Protein AF-A0AAJ1R7P8-F1 (afdb_monomer)

Solvent-accessible surface area (backbone atoms only — not comparable to full-atom values): 7529 Å² total; per-residue (Å²): 109,75,65,56,53,49,49,56,55,49,55,50,55,53,32,31,28,52,38,50,55,49,47,41,60,76,61,74,52,51,69,62,57,51,17,56,75,71,74,50,54,52,64,53,57,51,25,38,63,68,65,77,42,88,81,52,74,69,55,45,54,52,48,17,64,77,60,74,46,61,62,65,57,36,65,56,66,81,46,78,64,59,56,49,60,74,68,48,52,75,68,57,47,49,57,66,67,67,57,60,94,81,66,44,73,68,58,51,49,50,52,54,51,50,57,50,51,55,52,50,60,54,56,60,62,68,78,73,119

Radius of gyration: 21.35 Å; Cα contacts (8 Å, |Δi|>4): 63; chains: 1; bounding box: 52×37×53 Å

Nearest PDB structures (foldseek):
  2kpj-assembly1_A  TM=9.115E-01  e=6.649E-04  Agathobacter rectalis ATCC 33656
  6b9s-assembly3_F  TM=9.185E-01  e=3.109E-03  Nitrosopumilus maritimus SCM1
  3vk0-assembly2_B  TM=9.002E-01  e=2.620E-03  Neisseria meningitidis MC58
  3vk0-assembly1_A  TM=8.665E-01  e=3.907E-03  Neisseria meningitidis MC58
  6b9t-assembly1_B  TM=9.038E-01  e=9.747E-03  Nitrosopumilus maritimus SCM1

Foldseek 3Di:
DVVVVVVVVVLQLVLLLVLLVVLCVVQVDDLVVLCVQLVHDSVVSVCSNVVVDDDDPVNLVSSCVVSVHDSCSSRDPPPVVVVVQVPDDPVRVVVVVPDDPPQDPVNVVVVVVVVVVVVVVVVVVVVPD

Structure (mmCIF, N/CA/C/O backbone):
data_AF-A0AAJ1R7P8-F1
#
_entry.id   AF-A0AAJ1R7P8-F1
#
loop_
_atom_site.group_PDB
_atom_site.id
_atom_site.type_symbol
_atom_site.label_atom_id
_atom_site.label_alt_id
_atom_site.label_comp_id
_atom_site.label_asym_id
_atom_site.label_entity_id
_atom_site.label_seq_id
_atom_site.pdbx_PDB_ins_code
_atom_site.Cartn_x
_atom_site.Cartn_y
_atom_site.Cartn_z
_atom_site.occupancy
_atom_site.B_iso_or_equiv
_atom_site.auth_seq_id
_atom_site.auth_comp_id
_atom_site.auth_asym_id
_atom_site.auth_atom_id
_atom_site.pdbx_PDB_model_num
ATOM 1 N N . MET A 1 1 ? 16.004 -6.711 19.640 1.00 50.94 1 MET A N 1
ATOM 2 C CA . MET A 1 1 ? 16.822 -5.990 18.637 1.00 50.94 1 MET A CA 1
ATOM 3 C C . MET A 1 1 ? 16.906 -6.680 17.274 1.00 50.94 1 MET A C 1
ATOM 5 O O . MET A 1 1 ? 16.331 -6.143 16.343 1.00 50.94 1 MET A O 1
ATOM 9 N N . LYS A 1 2 ? 17.563 -7.845 17.090 1.00 43.19 2 LYS A N 1
ATOM 10 C CA . LYS A 1 2 ? 17.628 -8.486 15.747 1.00 43.19 2 LYS A CA 1
ATOM 11 C C . LYS A 1 2 ? 1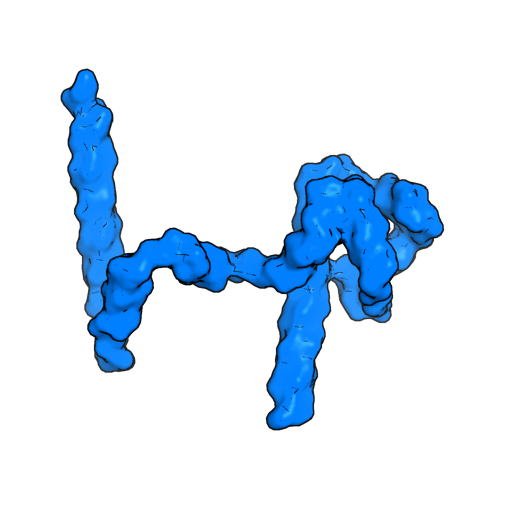6.262 -8.953 15.209 1.00 43.19 2 LYS A C 1
ATOM 13 O O . LYS A 1 2 ? 16.034 -8.880 14.009 1.00 43.19 2 LYS A O 1
ATOM 18 N N . LYS A 1 3 ? 15.363 -9.399 16.094 1.00 44.34 3 LYS A N 1
ATOM 19 C CA . LYS A 1 3 ? 14.011 -9.870 15.744 1.00 44.34 3 LYS A CA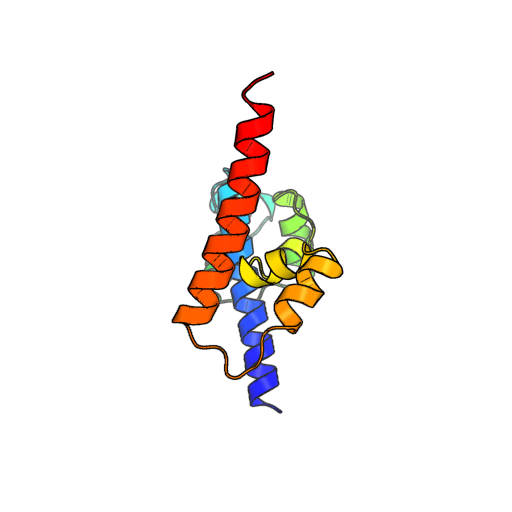 1
ATOM 20 C C . LYS A 1 3 ? 13.076 -8.722 15.343 1.00 44.34 3 LYS A C 1
ATOM 22 O O . LYS A 1 3 ? 12.324 -8.869 14.393 1.00 44.34 3 LYS A O 1
ATOM 27 N N . ASP A 1 4 ? 13.201 -7.571 16.003 1.00 42.72 4 ASP A N 1
ATOM 28 C CA . ASP A 1 4 ? 12.420 -6.357 15.710 1.00 42.72 4 ASP A CA 1
ATOM 29 C C . ASP A 1 4 ? 12.856 -5.720 14.385 1.00 42.72 4 ASP A C 1
ATOM 31 O O . ASP A 1 4 ? 12.020 -5.298 13.597 1.00 42.72 4 ASP A O 1
ATOM 35 N N . LEU A 1 5 ? 14.161 -5.749 14.084 1.00 45.62 5 LEU A N 1
ATOM 36 C CA . LEU A 1 5 ? 14.696 -5.317 12.790 1.00 45.62 5 LEU A CA 1
ATOM 37 C C . LEU A 1 5 ? 14.292 -6.272 11.652 1.00 45.62 5 LEU A C 1
ATOM 39 O O . LEU A 1 5 ? 14.009 -5.828 10.544 1.00 45.62 5 LEU A O 1
ATOM 43 N N . GLN A 1 6 ? 14.221 -7.581 11.924 1.00 45.38 6 GLN A N 1
ATOM 44 C CA . GLN A 1 6 ? 13.659 -8.555 10.983 1.00 45.38 6 GLN A CA 1
ATOM 45 C C . GLN A 1 6 ? 12.155 -8.359 10.770 1.00 45.38 6 GLN A C 1
ATOM 47 O O . GLN A 1 6 ? 11.709 -8.470 9.634 1.00 45.38 6 GLN A O 1
ATOM 52 N N . LEU A 1 7 ? 11.390 -8.040 11.821 1.00 41.28 7 LEU A N 1
ATOM 53 C CA . LEU A 1 7 ? 9.966 -7.717 11.709 1.00 41.28 7 LEU A CA 1
ATOM 54 C C . LEU A 1 7 ? 9.750 -6.443 10.885 1.00 41.28 7 LEU A C 1
ATOM 56 O O . LEU A 1 7 ? 8.935 -6.454 9.974 1.00 41.28 7 LEU A O 1
ATOM 60 N N . MET A 1 8 ? 10.517 -5.383 11.149 1.00 44.28 8 MET A N 1
ATOM 61 C CA . MET A 1 8 ? 10.451 -4.122 10.404 1.00 44.28 8 MET A CA 1
ATOM 62 C C . MET A 1 8 ? 10.793 -4.321 8.917 1.00 44.28 8 MET A C 1
ATOM 64 O O . MET A 1 8 ? 10.090 -3.816 8.050 1.00 44.28 8 MET A O 1
ATOM 68 N N . HIS A 1 9 ? 11.805 -5.141 8.611 1.00 50.19 9 HIS A N 1
ATOM 69 C CA . HIS A 1 9 ? 12.187 -5.495 7.238 1.00 50.19 9 HIS A CA 1
ATOM 70 C C . HIS A 1 9 ? 11.182 -6.460 6.560 1.00 50.19 9 HIS A C 1
ATOM 72 O O . HIS A 1 9 ? 11.035 -6.445 5.339 1.00 50.19 9 HIS A O 1
ATOM 78 N N . MET A 1 10 ? 10.461 -7.293 7.323 1.00 46.66 10 MET A N 1
ATOM 79 C CA . MET A 1 10 ? 9.357 -8.118 6.801 1.00 46.66 10 MET A CA 1
ATOM 80 C C . MET A 1 10 ? 8.120 -7.278 6.470 1.00 46.66 10 MET A C 1
ATOM 82 O O . MET A 1 10 ? 7.510 -7.495 5.427 1.00 46.66 10 MET A O 1
ATOM 86 N N . ILE A 1 11 ? 7.785 -6.310 7.329 1.00 50.56 11 ILE A N 1
ATOM 87 C CA . ILE A 1 11 ? 6.656 -5.391 7.135 1.00 50.56 11 ILE A CA 1
ATOM 88 C C . ILE A 1 11 ? 6.851 -4.579 5.843 1.00 50.56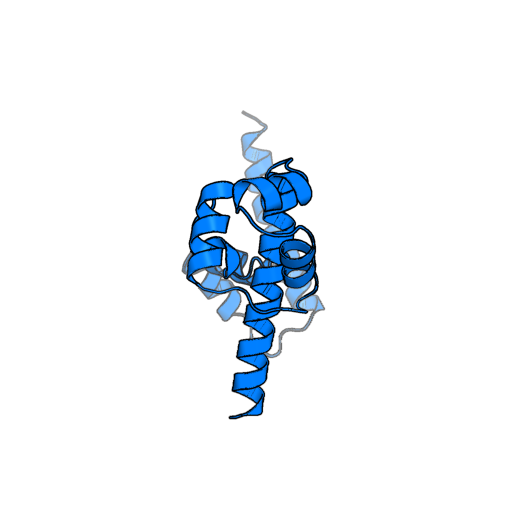 11 ILE A C 1
ATOM 90 O O . ILE A 1 11 ? 5.927 -4.484 5.042 1.00 50.56 11 ILE A O 1
ATOM 94 N N . ASP A 1 12 ? 8.067 -4.093 5.580 1.00 61.62 12 ASP A N 1
ATOM 95 C CA . ASP A 1 12 ? 8.394 -3.277 4.399 1.00 61.62 12 ASP A CA 1
ATOM 96 C C . ASP A 1 12 ? 8.262 -4.052 3.064 1.00 61.62 12 ASP A C 1
ATOM 98 O O . ASP A 1 12 ? 7.648 -3.597 2.094 1.00 61.62 12 ASP A O 1
ATOM 102 N N . LYS A 1 13 ? 8.743 -5.304 3.028 1.00 65.56 13 LYS A N 1
ATOM 103 C CA . LYS A 1 13 ? 8.654 -6.162 1.830 1.00 65.56 13 LYS A CA 1
ATOM 104 C C . LYS A 1 13 ? 7.222 -6.538 1.468 1.00 65.56 13 LYS A C 1
ATOM 106 O O . LYS A 1 13 ? 6.890 -6.610 0.282 1.00 65.56 13 LYS A O 1
ATOM 111 N N . ASP A 1 14 ? 6.379 -6.796 2.462 1.00 78.38 14 ASP A N 1
ATOM 112 C CA . ASP A 1 14 ? 4.979 -7.133 2.213 1.00 78.38 14 ASP A CA 1
ATOM 113 C C . ASP A 1 14 ? 4.161 -5.912 1.775 1.00 78.38 14 ASP A C 1
ATOM 115 O O . ASP A 1 14 ? 3.274 -6.058 0.928 1.00 78.38 14 ASP A O 1
ATOM 119 N N . ILE A 1 15 ? 4.505 -4.708 2.250 1.00 85.94 15 ILE A N 1
ATOM 120 C CA . ILE A 1 15 ? 3.891 -3.458 1.780 1.00 85.94 15 ILE A CA 1
ATOM 121 C C . ILE A 1 15 ? 4.224 -3.217 0.305 1.00 85.94 15 ILE A C 1
ATOM 123 O O . ILE A 1 15 ? 3.293 -3.053 -0.488 1.00 85.94 15 ILE A O 1
ATOM 127 N N . PHE A 1 16 ? 5.503 -3.305 -0.092 1.00 89.62 16 PHE A N 1
ATOM 128 C CA . PHE A 1 16 ? 5.887 -3.158 -1.502 1.00 89.62 16 PHE A CA 1
ATOM 129 C C . PHE A 1 16 ? 5.107 -4.109 -2.400 1.00 89.62 16 PHE A C 1
ATOM 131 O O . PHE A 1 16 ? 4.522 -3.693 -3.396 1.00 89.62 16 PHE A O 1
ATOM 138 N N . ARG A 1 17 ? 5.060 -5.396 -2.045 1.00 91.19 17 ARG A N 1
ATOM 139 C CA . ARG A 1 17 ? 4.378 -6.412 -2.853 1.00 91.19 17 ARG A CA 1
ATOM 140 C C . ARG A 1 17 ? 2.892 -6.126 -3.005 1.00 91.19 17 ARG A C 1
ATOM 142 O O . ARG A 1 17 ? 2.365 -6.228 -4.113 1.00 91.19 17 ARG A O 1
ATOM 149 N N . LYS A 1 18 ? 2.229 -5.784 -1.900 1.00 90.38 18 LYS A N 1
ATOM 150 C CA . LYS A 1 18 ? 0.801 -5.462 -1.877 1.00 90.38 18 LYS A CA 1
ATOM 151 C C . LYS A 1 18 ? 0.510 -4.237 -2.738 1.00 90.38 18 LYS A C 1
ATOM 153 O O . LYS A 1 18 ? -0.348 -4.303 -3.615 1.00 90.38 18 LYS A O 1
ATOM 158 N N . ASN A 1 19 ? 1.253 -3.157 -2.525 1.00 92.50 19 ASN A N 1
ATOM 159 C CA . ASN A 1 19 ? 1.050 -1.909 -3.245 1.00 92.50 19 ASN A CA 1
ATOM 160 C C . ASN A 1 19 ? 1.407 -2.086 -4.725 1.00 92.50 19 ASN A C 1
ATOM 162 O O . ASN A 1 19 ? 0.640 -1.686 -5.592 1.00 92.50 19 ASN A O 1
ATOM 166 N N . PHE A 1 20 ? 2.500 -2.777 -5.050 1.00 94.38 20 PHE A N 1
ATOM 167 C CA . PHE A 1 20 ? 2.855 -3.075 -6.435 1.00 94.38 20 PHE A CA 1
ATOM 168 C C . PHE A 1 20 ? 1.756 -3.873 -7.143 1.00 94.38 20 PHE A C 1
ATOM 170 O O . PHE A 1 20 ? 1.341 -3.480 -8.228 1.00 94.38 20 PHE A O 1
ATOM 177 N N . ALA A 1 21 ? 1.214 -4.925 -6.519 1.00 93.38 21 ALA A N 1
ATOM 178 C CA . ALA A 1 21 ? 0.082 -5.668 -7.075 1.00 93.38 21 ALA A CA 1
ATOM 179 C C . ALA A 1 21 ? -1.144 -4.770 -7.315 1.00 93.38 21 ALA A C 1
ATOM 181 O O . ALA A 1 21 ? -1.757 -4.846 -8.379 1.00 93.38 21 ALA A O 1
ATOM 182 N N . GLN A 1 22 ? -1.456 -3.888 -6.364 1.00 92.81 22 GLN A N 1
ATOM 183 C CA . GLN A 1 22 ? -2.549 -2.924 -6.481 1.00 92.81 22 GLN A CA 1
ATOM 184 C C . GLN A 1 22 ? -2.321 -1.924 -7.627 1.00 92.81 22 GLN A C 1
ATOM 186 O O . GLN A 1 22 ? -3.221 -1.694 -8.426 1.00 92.81 22 GLN A O 1
ATOM 191 N N . ALA A 1 23 ? -1.117 -1.368 -7.772 1.00 93.88 23 ALA A N 1
ATOM 192 C CA . ALA A 1 23 ? -0.814 -0.433 -8.855 1.00 93.88 23 ALA A CA 1
ATOM 193 C C . ALA A 1 23 ? -0.881 -1.093 -10.242 1.00 93.88 23 ALA A C 1
ATOM 195 O O . ALA A 1 23 ? -1.256 -0.435 -11.212 1.00 93.88 23 ALA A O 1
ATOM 196 N N . ILE A 1 24 ? -0.539 -2.384 -10.351 1.00 94.00 24 ILE A N 1
ATOM 197 C CA . ILE A 1 24 ? -0.729 -3.146 -11.593 1.00 94.00 24 ILE A CA 1
ATOM 198 C C . ILE A 1 24 ? -2.218 -3.217 -11.945 1.00 94.00 24 ILE A C 1
ATOM 200 O O . ILE A 1 24 ? -2.573 -2.911 -13.082 1.00 94.00 24 ILE A O 1
ATOM 204 N N . ASP A 1 25 ? -3.069 -3.576 -10.985 1.00 92.38 25 ASP A N 1
ATOM 205 C CA . ASP A 1 25 ? -4.519 -3.689 -11.185 1.00 92.38 25 ASP A CA 1
ATOM 206 C C . ASP A 1 25 ? -5.141 -2.345 -11.607 1.00 92.38 25 ASP A C 1
ATOM 208 O O . ASP A 1 25 ? -5.783 -2.248 -12.652 1.00 92.38 25 ASP A O 1
ATOM 212 N N . GLU A 1 26 ? -4.825 -1.272 -10.876 1.00 91.12 26 GLU A N 1
ATOM 213 C CA . GLU A 1 26 ? -5.304 0.090 -11.154 1.00 91.12 26 GLU A CA 1
ATOM 214 C C . GLU A 1 26 ? -4.846 0.633 -12.516 1.00 91.12 26 GLU A C 1
ATOM 216 O O . GLU A 1 26 ? -5.528 1.458 -13.122 1.00 91.12 26 GLU A O 1
ATOM 221 N N . SER A 1 27 ? -3.690 0.184 -13.015 1.00 93.00 27 SER A N 1
ATOM 222 C CA . SER A 1 27 ? -3.169 0.631 -14.312 1.00 93.00 27 SER A CA 1
ATOM 223 C C . SER A 1 27 ? -3.931 0.055 -15.511 1.00 93.00 27 SER A C 1
ATOM 225 O O . SER A 1 27 ? -3.777 0.552 -16.629 1.00 93.00 27 SER A O 1
ATOM 227 N N . GLY A 1 28 ? -4.690 -1.032 -15.317 1.00 93.50 28 GLY A N 1
ATOM 228 C CA . GLY A 1 28 ? -5.302 -1.804 -16.401 1.00 93.50 28 GLY A CA 1
ATOM 229 C C . GLY A 1 28 ? -4.295 -2.510 -17.324 1.00 93.50 28 GLY A C 1
ATOM 230 O O . GLY A 1 28 ? -4.678 -3.052 -18.363 1.00 93.50 28 GLY A O 1
ATOM 231 N N . LEU A 1 29 ? -2.999 -2.509 -16.986 1.00 92.50 29 LEU A N 1
ATOM 232 C CA . LEU A 1 29 ? -1.946 -3.147 -17.773 1.00 92.50 29 LEU A CA 1
ATOM 233 C C . LEU A 1 29 ? -1.738 -4.600 -17.340 1.00 92.50 29 LEU A C 1
ATOM 235 O O . LEU A 1 29 ? -1.703 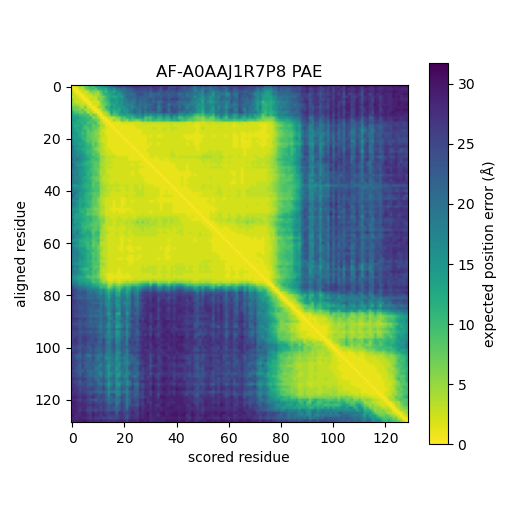-4.934 -16.159 1.00 92.50 29 LEU A O 1
ATOM 239 N N . SER A 1 30 ? -1.486 -5.482 -18.309 1.00 93.81 30 SER A N 1
ATOM 240 C CA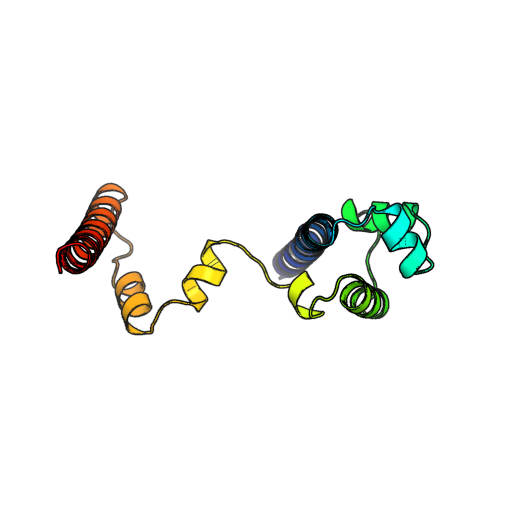 . SER A 1 30 ? -1.050 -6.845 -17.989 1.00 93.81 30 SER A CA 1
ATOM 241 C C . SER A 1 30 ? 0.390 -6.864 -17.460 1.00 93.81 30 SER A C 1
ATOM 243 O O . SER A 1 30 ? 1.232 -6.067 -17.881 1.00 93.81 30 SER A O 1
ATOM 245 N N . GLN A 1 31 ? 0.732 -7.859 -16.634 1.00 93.62 31 GLN A N 1
ATOM 246 C CA . GLN A 1 31 ? 2.112 -8.059 -16.157 1.00 93.62 31 GLN A CA 1
ATOM 247 C C . GLN A 1 31 ? 3.131 -8.178 -17.307 1.00 93.62 31 GLN A C 1
ATOM 249 O O . GLN A 1 31 ? 4.271 -7.739 -17.173 1.00 93.62 31 GLN A O 1
ATOM 254 N N . ARG A 1 32 ? 2.727 -8.740 -18.459 1.00 95.06 32 ARG A N 1
ATOM 255 C CA . ARG A 1 32 ? 3.581 -8.843 -19.658 1.00 95.06 32 ARG A CA 1
ATOM 256 C C . ARG A 1 32 ? 3.851 -7.478 -20.282 1.00 95.06 32 ARG A C 1
ATOM 258 O O . ARG A 1 32 ? 4.969 -7.232 -20.726 1.00 95.06 32 ARG A O 1
ATOM 265 N N . GLU A 1 33 ? 2.851 -6.602 -20.308 1.00 95.19 33 GLU A N 1
ATOM 266 C CA . GLU A 1 33 ? 3.004 -5.242 -20.825 1.00 95.19 33 GLU A CA 1
ATOM 267 C C . GLU A 1 33 ? 3.889 -4.396 -19.906 1.00 95.19 33 GLU A C 1
ATOM 269 O O . GLU A 1 33 ? 4.764 -3.679 -20.383 1.00 95.19 33 GLU A O 1
ATOM 274 N N . ILE A 1 34 ? 3.746 -4.550 -18.591 1.00 95.38 34 ILE A N 1
ATOM 275 C CA . ILE A 1 34 ? 4.618 -3.894 -17.609 1.00 95.38 34 ILE A CA 1
ATOM 276 C C . ILE A 1 34 ? 6.061 -4.381 -17.754 1.00 95.38 34 ILE A C 1
ATOM 278 O O . ILE A 1 34 ? 6.972 -3.562 -17.858 1.00 95.38 34 ILE A O 1
ATOM 282 N N . ALA A 1 35 ? 6.274 -5.698 -17.852 1.00 96.06 35 ALA A N 1
ATOM 283 C CA . ALA A 1 35 ? 7.597 -6.269 -18.100 1.00 96.06 35 ALA A CA 1
ATOM 284 C C . ALA A 1 35 ? 8.230 -5.689 -19.375 1.00 96.06 35 ALA A C 1
ATOM 286 O O . ALA A 1 35 ? 9.392 -5.291 -19.368 1.00 96.06 35 ALA A O 1
ATOM 287 N N . ARG A 1 36 ? 7.446 -5.566 -20.456 1.00 96.88 36 ARG A N 1
ATOM 288 C CA . ARG A 1 36 ? 7.897 -4.969 -21.719 1.00 96.88 36 ARG A CA 1
ATOM 289 C C . ARG A 1 36 ? 8.300 -3.502 -21.552 1.00 96.88 36 ARG A C 1
ATOM 291 O O . ARG A 1 36 ? 9.354 -3.118 -22.054 1.00 96.88 36 ARG A O 1
ATOM 298 N N . ARG A 1 37 ? 7.494 -2.693 -20.856 1.00 95.75 37 ARG A N 1
ATOM 299 C CA . ARG A 1 37 ? 7.776 -1.265 -20.610 1.00 95.75 37 ARG A CA 1
ATOM 300 C C . ARG A 1 37 ? 9.028 -1.056 -19.761 1.00 95.75 37 ARG A C 1
ATOM 302 O O . ARG A 1 37 ? 9.811 -0.165 -20.067 1.00 95.75 37 ARG A O 1
ATOM 309 N N . LEU A 1 38 ? 9.241 -1.920 -18.772 1.00 94.31 38 LEU A N 1
ATOM 310 C CA . LEU A 1 38 ? 10.431 -1.920 -17.915 1.00 94.31 38 LEU A CA 1
ATOM 311 C C . LEU A 1 38 ? 11.646 -2.607 -18.561 1.00 94.31 38 LEU A C 1
ATOM 313 O O . LEU A 1 38 ? 12.724 -2.605 -17.987 1.00 94.31 38 LEU A O 1
ATOM 317 N N . LYS A 1 39 ? 11.498 -3.204 -19.752 1.00 95.44 39 LYS A N 1
ATOM 318 C CA . LYS A 1 39 ? 12.545 -3.999 -20.424 1.00 95.44 39 LYS A CA 1
ATOM 319 C C . LYS A 1 39 ? 13.060 -5.165 -19.562 1.00 95.44 39 LYS A C 1
ATOM 321 O O . LYS A 1 39 ? 14.235 -5.520 -19.608 1.00 95.44 39 LYS A O 1
ATOM 326 N N . LEU A 1 40 ? 12.158 -5.790 -18.809 1.00 94.81 40 LEU A N 1
ATOM 327 C CA . LEU A 1 40 ? 12.431 -6.917 -17.921 1.00 94.81 40 LEU A CA 1
ATOM 328 C C . LEU A 1 40 ? 11.767 -8.201 -18.416 1.00 94.81 40 LEU A C 1
ATOM 330 O O . LEU A 1 40 ? 10.861 -8.202 -19.251 1.00 94.81 40 LEU A O 1
ATOM 334 N N . SER A 1 41 ? 12.195 -9.327 -17.847 1.00 95.50 41 SER A N 1
ATOM 335 C CA . SER A 1 41 ? 11.520 -10.604 -18.066 1.00 95.50 41 SER A CA 1
ATOM 336 C C . SER A 1 41 ? 10.183 -10.657 -17.300 1.00 95.50 41 SER A C 1
ATOM 338 O O . SER A 1 41 ? 10.109 -10.161 -16.171 1.00 95.50 41 SER A O 1
ATOM 340 N N . PRO A 1 42 ? 9.132 -11.318 -17.824 1.00 94.06 42 PRO A N 1
ATOM 341 C CA . PRO A 1 42 ? 7.897 -11.546 -17.063 1.00 94.06 42 PRO A CA 1
ATOM 342 C C . PRO A 1 42 ? 8.131 -12.301 -15.743 1.00 94.06 42 PRO A C 1
ATOM 344 O O . PRO A 1 42 ? 7.429 -12.078 -14.754 1.00 94.06 42 PRO A O 1
ATOM 347 N N . SER A 1 43 ? 9.154 -13.162 -15.704 1.00 95.12 43 SER A N 1
ATOM 348 C CA . SER A 1 43 ? 9.600 -13.853 -14.491 1.00 95.12 43 SER A CA 1
ATOM 349 C C . SER A 1 43 ? 10.120 -12.904 -13.416 1.00 95.12 43 SER A C 1
ATOM 351 O O . SER A 1 43 ? 9.919 -13.193 -12.242 1.00 95.12 43 SER A O 1
ATOM 353 N N . THR A 1 44 ? 10.727 -11.772 -13.782 1.00 95.12 44 THR A N 1
ATOM 354 C CA . THR A 1 44 ? 11.180 -10.749 -12.826 1.00 95.12 44 THR A CA 1
ATOM 355 C C . THR A 1 44 ? 9.983 -10.108 -12.125 1.00 95.12 44 THR A C 1
ATOM 357 O O . THR A 1 44 ? 9.934 -10.087 -10.899 1.00 95.12 44 THR A O 1
ATOM 360 N N . ILE A 1 45 ? 8.965 -9.692 -12.891 1.00 95.75 45 ILE A N 1
ATOM 361 C CA . ILE A 1 45 ? 7.718 -9.127 -12.343 1.00 95.75 45 ILE A CA 1
ATOM 362 C C . ILE A 1 45 ? 7.022 -10.138 -11.426 1.00 95.75 45 ILE A C 1
ATOM 364 O O . ILE A 1 45 ? 6.635 -9.818 -10.303 1.00 95.75 45 ILE A O 1
ATOM 368 N N . THR A 1 46 ? 6.925 -11.389 -11.883 1.00 94.75 46 THR A N 1
ATOM 369 C CA . THR A 1 46 ? 6.359 -12.487 -11.090 1.00 94.75 46 THR A CA 1
ATOM 370 C C . THR A 1 46 ? 7.169 -12.713 -9.810 1.00 94.75 46 THR A C 1
ATOM 372 O O . THR A 1 46 ? 6.588 -12.908 -8.744 1.00 94.75 46 THR A O 1
ATOM 375 N N . GLY A 1 47 ? 8.500 -12.676 -9.891 1.00 94.81 47 GLY A N 1
ATOM 376 C CA . GLY A 1 47 ? 9.407 -12.823 -8.755 1.00 94.81 47 GLY A CA 1
ATOM 377 C C . GLY A 1 47 ? 9.166 -11.766 -7.684 1.00 94.81 47 GLY A C 1
ATOM 378 O O . GLY A 1 47 ? 9.029 -12.123 -6.514 1.00 94.81 47 GLY A O 1
ATOM 379 N N . TRP A 1 48 ? 9.007 -10.504 -8.088 1.00 94.81 48 TRP A N 1
ATOM 380 C CA . TRP A 1 48 ? 8.677 -9.402 -7.184 1.00 94.81 48 TRP A CA 1
ATOM 381 C C . TRP A 1 48 ? 7.305 -9.573 -6.532 1.00 94.81 48 TRP A C 1
ATOM 383 O O . TRP A 1 48 ? 7.216 -9.530 -5.310 1.00 94.81 48 TRP A O 1
ATOM 393 N N . LEU A 1 49 ? 6.252 -9.879 -7.296 1.00 92.25 49 LEU A N 1
ATOM 394 C CA . LEU A 1 49 ? 4.898 -10.074 -6.746 1.00 92.25 49 LEU A CA 1
ATOM 395 C C . LEU A 1 49 ? 4.830 -11.204 -5.703 1.00 92.25 49 LEU A C 1
ATOM 397 O O . LEU A 1 49 ? 4.115 -11.115 -4.701 1.00 92.25 49 LEU A O 1
ATOM 401 N N . HIS A 1 50 ? 5.622 -12.257 -5.895 1.00 91.06 50 HIS A N 1
ATOM 402 C CA . HIS A 1 50 ? 5.685 -13.395 -4.977 1.00 91.06 50 HIS A CA 1
ATOM 403 C C . HIS A 1 50 ? 6.778 -13.263 -3.905 1.00 91.06 50 HIS A C 1
ATOM 405 O O . HIS A 1 50 ? 6.939 -14.184 -3.110 1.00 91.06 50 HIS A O 1
ATOM 411 N N . GLY A 1 51 ? 7.541 -12.164 -3.886 1.00 88.38 51 GLY A N 1
ATOM 412 C CA . GLY A 1 51 ? 8.621 -11.947 -2.919 1.00 88.38 51 GLY A CA 1
ATOM 413 C C . GLY A 1 51 ? 9.805 -12.908 -3.063 1.00 88.38 51 GLY A C 1
ATOM 414 O O . GLY A 1 51 ? 10.549 -13.113 -2.110 1.00 88.38 51 GLY A O 1
ATOM 415 N N . ARG A 1 52 ? 9.983 -13.528 -4.238 1.00 88.75 52 ARG A N 1
ATOM 416 C CA . ARG A 1 52 ? 11.093 -14.462 -4.514 1.00 88.75 52 ARG A CA 1
ATOM 417 C C . ARG A 1 52 ? 12.408 -13.740 -4.784 1.00 88.75 52 ARG A C 1
ATOM 419 O O . ARG A 1 52 ? 13.473 -14.318 -4.599 1.00 88.75 52 ARG A O 1
ATOM 426 N N . THR A 1 53 ? 12.325 -12.504 -5.260 1.00 89.19 53 THR A N 1
ATOM 427 C CA . THR A 1 53 ? 13.467 -11.645 -5.567 1.00 89.19 53 THR A CA 1
ATOM 428 C C . THR A 1 53 ? 13.233 -10.271 -4.967 1.00 89.19 53 THR A C 1
ATOM 430 O O . THR A 1 53 ? 12.102 -9.786 -4.955 1.00 89.19 53 THR A O 1
ATOM 433 N N . GLU A 1 54 ? 14.300 -9.638 -4.488 1.00 85.75 54 GLU A N 1
ATOM 434 C CA . GLU A 1 54 ? 14.244 -8.243 -4.060 1.00 85.75 54 GLU A CA 1
ATOM 435 C C . GLU A 1 54 ? 14.187 -7.306 -5.272 1.00 85.75 54 GLU A C 1
ATOM 437 O O . GLU A 1 54 ? 14.651 -7.631 -6.371 1.00 85.75 54 GLU A O 1
ATOM 442 N N . VAL A 1 55 ? 13.567 -6.150 -5.069 1.00 90.25 55 VAL A N 1
ATOM 443 C CA . VAL A 1 55 ? 13.499 -5.064 -6.044 1.00 90.25 55 VAL A CA 1
ATOM 444 C C . VAL A 1 55 ? 14.548 -4.019 -5.666 1.00 90.25 55 VAL A C 1
ATOM 446 O O . VAL A 1 55 ? 14.712 -3.702 -4.490 1.00 90.25 55 VAL A O 1
ATOM 449 N N . SER A 1 56 ? 15.296 -3.509 -6.644 1.00 90.81 56 SER A N 1
ATOM 450 C CA . SER A 1 56 ? 16.258 -2.432 -6.395 1.00 90.81 56 SER A CA 1
ATOM 451 C C . SER A 1 56 ? 15.566 -1.071 -6.362 1.00 90.81 56 SER A C 1
ATOM 453 O O . SER A 1 56 ? 14.523 -0.888 -6.993 1.00 90.81 56 SER A O 1
ATOM 455 N N . THR A 1 57 ? 16.182 -0.090 -5.700 1.00 87.81 57 THR A N 1
ATOM 456 C CA . THR A 1 57 ? 15.723 1.310 -5.709 1.00 87.81 57 THR A CA 1
ATOM 457 C C . THR A 1 57 ? 15.550 1.851 -7.128 1.00 87.81 57 THR A C 1
ATOM 459 O O . THR A 1 57 ? 14.524 2.456 -7.424 1.00 87.81 57 THR A O 1
ATOM 462 N N . ASP A 1 58 ? 16.487 1.563 -8.034 1.00 91.38 58 ASP A N 1
ATOM 463 C CA . ASP A 1 58 ? 16.386 1.985 -9.438 1.00 91.38 58 ASP A CA 1
ATOM 464 C C . ASP A 1 58 ? 15.147 1.388 -10.118 1.00 91.38 58 ASP A C 1
ATOM 466 O O . ASP A 1 58 ? 14.387 2.098 -10.775 1.00 91.38 58 ASP A O 1
ATOM 470 N N . SER A 1 59 ? 14.877 0.098 -9.879 1.00 93.50 59 SER A N 1
ATOM 471 C CA . SER A 1 59 ? 13.685 -0.567 -10.416 1.00 93.50 59 SER A CA 1
ATOM 472 C C . SER A 1 59 ? 12.400 0.055 -9.866 1.00 93.50 59 SER A C 1
ATOM 474 O O . SER A 1 59 ? 11.422 0.177 -10.596 1.00 93.50 59 SER A O 1
ATOM 476 N N . ILE A 1 60 ? 12.383 0.477 -8.598 1.00 93.94 60 ILE A N 1
ATOM 477 C CA . ILE A 1 60 ? 11.230 1.164 -7.997 1.00 93.94 60 ILE A CA 1
ATOM 478 C C . ILE A 1 60 ? 10.955 2.496 -8.701 1.00 93.94 60 ILE A C 1
ATOM 480 O O . ILE A 1 60 ? 9.798 2.794 -8.990 1.00 93.94 60 ILE A O 1
ATOM 484 N N . LEU A 1 61 ? 11.990 3.279 -9.021 1.00 93.50 61 LEU A N 1
ATOM 485 C CA . LEU A 1 61 ? 11.833 4.548 -9.743 1.00 93.50 61 LEU A CA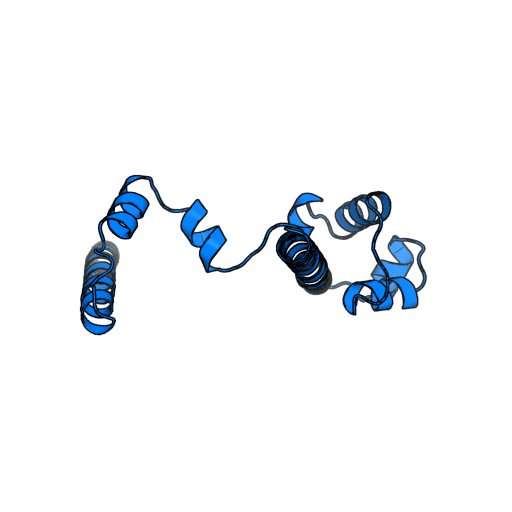 1
ATOM 486 C C . LEU A 1 61 ? 11.282 4.335 -11.162 1.00 93.50 61 LEU A C 1
ATOM 488 O O . LEU A 1 61 ? 10.408 5.078 -11.622 1.00 93.50 61 LEU A O 1
ATOM 492 N N . GLU A 1 62 ? 11.745 3.292 -11.850 1.00 96.00 62 GLU A N 1
ATOM 493 C CA . GLU A 1 62 ? 11.229 2.925 -13.171 1.00 96.00 62 GLU A CA 1
ATOM 494 C C . GLU A 1 62 ? 9.773 2.445 -13.103 1.00 96.00 62 GLU A C 1
ATOM 496 O O . GLU A 1 62 ? 8.934 2.883 -13.896 1.00 96.00 62 GLU A O 1
ATOM 501 N N . ILE A 1 63 ? 9.446 1.594 -12.125 1.00 95.69 63 ILE A N 1
ATOM 502 C CA . ILE A 1 63 ? 8.080 1.126 -11.863 1.00 95.69 63 ILE A CA 1
ATOM 503 C C . ILE A 1 63 ? 7.153 2.314 -11.598 1.00 95.69 63 ILE A C 1
ATOM 505 O O . ILE A 1 63 ? 6.088 2.401 -12.208 1.00 95.69 63 ILE A O 1
ATOM 509 N N . ALA A 1 64 ?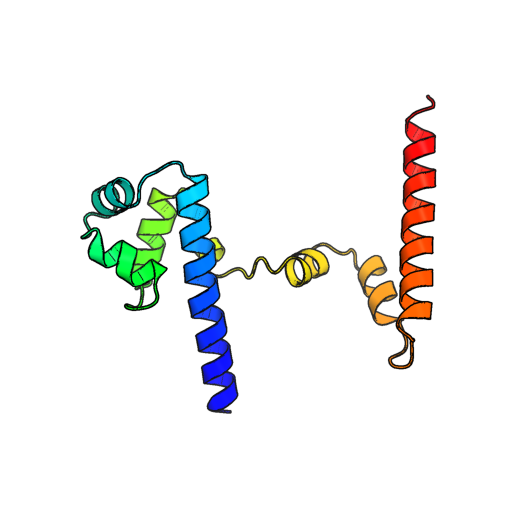 7.563 3.234 -10.723 1.00 95.19 64 ALA A N 1
ATOM 510 C CA . ALA A 1 64 ? 6.816 4.439 -10.381 1.00 95.19 64 ALA A CA 1
ATOM 511 C C . ALA A 1 64 ? 6.491 5.270 -11.630 1.00 95.19 64 ALA A C 1
ATOM 513 O O . ALA A 1 64 ? 5.346 5.673 -11.836 1.00 95.19 64 ALA A O 1
ATOM 514 N N . THR A 1 65 ? 7.470 5.421 -12.524 1.00 95.31 65 THR A N 1
ATOM 515 C CA . THR A 1 65 ? 7.293 6.120 -13.801 1.00 95.31 65 THR A CA 1
ATOM 516 C C . THR A 1 65 ? 6.291 5.405 -14.715 1.00 95.31 65 THR A C 1
ATOM 518 O O . THR A 1 65 ? 5.396 6.045 -15.265 1.00 95.31 65 THR A O 1
ATOM 521 N N . VAL A 1 66 ? 6.409 4.081 -14.874 1.00 95.62 66 VAL A N 1
ATOM 522 C CA . VAL A 1 66 ? 5.537 3.278 -15.758 1.00 95.62 66 VAL A CA 1
ATOM 523 C C . VAL A 1 66 ? 4.098 3.191 -15.248 1.00 95.62 66 VAL A C 1
ATOM 525 O O . VAL A 1 66 ? 3.170 3.151 -16.056 1.00 95.62 66 VAL A O 1
ATOM 528 N N . LEU A 1 67 ? 3.917 3.137 -13.928 1.00 95.06 67 LEU A N 1
ATOM 529 C CA . LEU A 1 67 ? 2.615 3.015 -13.269 1.00 95.06 67 LEU A CA 1
ATOM 530 C C . LEU A 1 67 ? 2.020 4.363 -12.846 1.00 95.06 67 LEU A C 1
ATOM 532 O O . LEU A 1 67 ? 0.946 4.385 -12.249 1.00 95.06 67 LEU A O 1
ATOM 536 N N . HIS A 1 68 ? 2.695 5.473 -13.156 1.00 94.25 68 HIS A N 1
ATOM 537 C CA . HIS A 1 68 ? 2.273 6.827 -12.794 1.00 94.25 68 HIS A CA 1
ATOM 538 C C . HIS A 1 68 ? 1.983 6.981 -11.289 1.00 94.25 68 HIS A C 1
ATOM 540 O O . HIS A 1 68 ? 0.969 7.552 -10.886 1.00 94.25 68 HIS A O 1
ATOM 546 N N . LYS A 1 69 ? 2.883 6.451 -10.455 1.00 93.06 69 LYS A N 1
ATOM 547 C CA . LYS A 1 69 ? 2.843 6.559 -8.990 1.00 93.06 69 LYS A CA 1
ATOM 548 C C . LYS A 1 69 ? 4.042 7.352 -8.482 1.00 93.06 69 LYS A C 1
ATOM 550 O O . LYS A 1 69 ? 5.083 7.394 -9.129 1.00 93.06 69 LYS A O 1
ATOM 555 N N . ASP A 1 70 ? 3.905 7.937 -7.299 1.00 91.25 70 ASP A N 1
ATOM 556 C CA . ASP A 1 70 ? 5.062 8.426 -6.550 1.00 91.25 70 ASP A CA 1
ATOM 557 C C . ASP A 1 70 ? 5.868 7.230 -5.994 1.00 91.25 70 ASP A C 1
ATOM 559 O O . ASP A 1 70 ? 5.249 6.263 -5.542 1.00 91.25 70 ASP A O 1
ATOM 563 N N . PRO A 1 71 ? 7.216 7.244 -5.992 1.00 89.19 71 PRO A N 1
ATOM 564 C CA . PRO A 1 71 ? 8.009 6.137 -5.452 1.00 89.19 71 PRO A CA 1
ATOM 565 C C . PRO A 1 71 ? 7.676 5.778 -3.996 1.00 89.19 71 PRO A C 1
ATOM 567 O O . PRO A 1 71 ? 7.698 4.599 -3.641 1.00 89.19 71 PRO A O 1
ATOM 570 N N . SER A 1 72 ? 7.323 6.762 -3.160 1.00 85.19 72 SER A N 1
ATOM 571 C CA . SER A 1 72 ? 6.939 6.517 -1.763 1.00 85.19 72 SER A CA 1
ATOM 572 C C . SER A 1 72 ? 5.636 5.728 -1.643 1.00 85.19 72 SER A C 1
ATOM 574 O O . SER A 1 72 ? 5.457 4.984 -0.680 1.00 85.19 72 SER A O 1
ATOM 576 N N . TRP A 1 73 ? 4.756 5.804 -2.647 1.00 87.81 73 TRP A N 1
ATOM 577 C CA . TRP A 1 73 ? 3.468 5.112 -2.657 1.00 87.81 73 TRP A CA 1
ATOM 578 C C . TRP A 1 73 ? 3.623 3.594 -2.488 1.00 87.81 73 TRP A C 1
ATOM 580 O O . TRP A 1 73 ? 2.785 2.953 -1.856 1.00 87.81 73 TRP A O 1
ATOM 590 N N . PHE A 1 74 ? 4.720 3.003 -2.972 1.00 89.31 74 PHE A N 1
ATOM 591 C CA . PHE A 1 74 ? 4.975 1.568 -2.818 1.00 89.31 74 PHE A CA 1
ATOM 592 C C . PHE A 1 74 ? 5.338 1.147 -1.389 1.00 89.31 74 PHE A C 1
ATOM 594 O O . PHE A 1 74 ? 5.288 -0.039 -1.097 1.00 89.31 74 PHE A O 1
ATOM 601 N N . PHE A 1 75 ? 5.648 2.087 -0.497 1.00 85.50 75 PHE A N 1
ATOM 602 C CA . PHE A 1 75 ? 6.084 1.807 0.877 1.00 85.50 75 PHE A CA 1
ATOM 603 C C . PHE A 1 75 ? 5.134 2.353 1.942 1.00 85.50 75 PHE A C 1
ATOM 605 O O . PHE A 1 75 ? 5.315 2.105 3.132 1.00 85.50 75 PHE A O 1
ATOM 612 N N . ILE A 1 76 ? 4.088 3.074 1.534 1.00 79.38 76 ILE A N 1
ATOM 613 C CA . ILE A 1 76 ? 3.057 3.544 2.454 1.00 79.38 76 ILE A CA 1
ATOM 614 C C . ILE A 1 76 ? 2.132 2.373 2.800 1.00 79.38 76 ILE A C 1
ATOM 616 O O . ILE A 1 76 ? 1.447 1.810 1.942 1.00 79.38 76 ILE A O 1
ATOM 620 N N . SER A 1 77 ? 2.088 2.015 4.083 1.00 68.62 77 SER A N 1
ATOM 621 C CA . SER A 1 77 ? 1.093 1.089 4.620 1.00 68.62 77 SER A CA 1
ATOM 622 C C . SER A 1 77 ? -0.291 1.734 4.522 1.00 68.62 77 SER A C 1
ATOM 624 O O . SER A 1 77 ? -0.698 2.509 5.383 1.00 68.62 77 SER A O 1
ATOM 626 N N . ASN A 1 78 ? -1.055 1.386 3.483 1.00 58.53 78 ASN A N 1
ATOM 627 C CA . ASN A 1 78 ? -2.498 1.645 3.430 1.00 58.53 78 ASN A CA 1
ATOM 628 C C . ASN A 1 78 ? -3.235 0.644 4.336 1.00 58.53 78 ASN A C 1
ATOM 630 O O . ASN A 1 78 ? -4.165 -0.053 3.914 1.00 58.53 78 ASN A O 1
ATOM 634 N N . SER A 1 79 ? -2.771 0.471 5.576 1.00 54.41 79 SER A N 1
ATOM 635 C CA . SER A 1 79 ? -3.634 -0.099 6.591 1.00 54.41 79 SER A CA 1
ATOM 636 C C . SER A 1 79 ? -4.705 0.965 6.837 1.00 54.41 79 SER A C 1
ATOM 638 O O . SER A 1 79 ? -4.408 2.089 7.232 1.00 54.41 79 SER A O 1
ATOM 640 N N . ASN A 1 80 ? -5.973 0.637 6.574 1.00 50.84 80 ASN A N 1
ATOM 641 C CA . ASN A 1 80 ? -7.098 1.564 6.774 1.00 50.84 80 ASN A CA 1
ATOM 642 C C . ASN A 1 80 ? -7.148 2.168 8.196 1.00 50.84 80 ASN A C 1
ATOM 644 O O . ASN A 1 80 ? -7.913 3.093 8.434 1.00 50.84 80 ASN A O 1
ATOM 648 N N . LYS A 1 81 ? -6.355 1.650 9.145 1.00 48.16 81 LYS A N 1
ATOM 649 C CA . LYS A 1 81 ? -6.182 2.182 10.498 1.00 48.16 81 LYS A CA 1
ATOM 650 C C . LYS A 1 81 ? -5.121 3.288 10.578 1.00 48.16 81 LYS A C 1
ATOM 652 O O . LYS A 1 81 ? -5.407 4.315 11.176 1.00 48.16 81 LYS A O 1
ATOM 657 N N . GLU A 1 82 ? -3.943 3.137 9.971 1.00 46.94 82 GLU A N 1
ATOM 658 C CA . GLU A 1 82 ? -2.865 4.144 10.059 1.00 46.94 82 GLU A CA 1
ATOM 659 C C . GLU A 1 82 ? -3.174 5.388 9.218 1.00 46.94 82 GLU A C 1
ATOM 661 O O . GLU A 1 82 ? -3.039 6.511 9.700 1.00 46.94 82 GLU A O 1
ATOM 666 N N . THR A 1 83 ? -3.694 5.211 7.999 1.00 47.81 83 THR A N 1
ATOM 667 C CA . THR A 1 83 ? -4.136 6.335 7.158 1.00 47.81 83 THR A CA 1
ATOM 668 C C . THR A 1 83 ? -5.335 7.069 7.770 1.00 47.81 83 THR A C 1
ATOM 670 O O . THR A 1 83 ? -5.446 8.283 7.631 1.00 47.81 83 THR A O 1
ATOM 673 N N . ALA A 1 84 ? -6.224 6.367 8.487 1.00 51.88 84 ALA A N 1
ATOM 674 C CA . ALA A 1 84 ? -7.328 7.006 9.205 1.00 51.88 84 ALA A CA 1
ATOM 675 C C . ALA A 1 84 ? -6.833 7.856 10.383 1.00 51.88 84 ALA A C 1
ATOM 677 O O . ALA A 1 84 ? -7.337 8.959 10.561 1.00 51.88 84 ALA A O 1
ATOM 678 N N . ILE A 1 85 ? -5.825 7.389 11.134 1.00 54.50 85 ILE A N 1
ATOM 679 C CA . ILE A 1 85 ? -5.223 8.140 12.250 1.00 54.50 85 ILE A CA 1
ATOM 680 C C . ILE A 1 85 ? -4.534 9.419 11.749 1.00 54.50 85 ILE A C 1
ATOM 682 O O . ILE A 1 85 ? -4.706 10.471 12.356 1.00 54.50 85 ILE A O 1
ATOM 686 N N . HIS A 1 86 ? -3.817 9.359 10.621 1.00 54.16 86 HIS A N 1
ATOM 687 C CA . HIS A 1 86 ? -3.138 10.527 10.037 1.00 54.16 86 HIS A CA 1
ATOM 688 C C . HIS A 1 86 ? -4.078 11.604 9.469 1.00 54.16 86 HIS A C 1
ATOM 690 O O . HIS A 1 86 ? -3.625 12.714 9.203 1.00 54.16 86 HIS A O 1
ATOM 696 N N . ASN A 1 87 ? -5.366 11.296 9.303 1.00 58.19 87 ASN A N 1
ATOM 697 C CA . ASN A 1 87 ? -6.380 12.226 8.803 1.00 58.19 87 ASN A CA 1
ATOM 698 C C . ASN A 1 87 ? -7.313 12.759 9.907 1.00 58.19 87 ASN A C 1
ATOM 700 O O . ASN A 1 87 ? -8.252 13.495 9.600 1.00 58.19 87 ASN A O 1
ATOM 704 N N . LEU A 1 88 ? -7.095 12.385 11.174 1.00 73.75 88 LEU A N 1
ATOM 705 C CA . LEU A 1 88 ? -7.848 12.946 12.295 1.00 73.75 88 LEU A CA 1
ATOM 706 C C . LEU A 1 88 ? -7.345 14.356 12.615 1.00 73.75 88 LEU A C 1
ATOM 708 O O . LEU A 1 88 ? -6.142 14.603 12.642 1.00 73.75 88 LEU A O 1
ATOM 712 N N . SER A 1 89 ? -8.262 15.275 12.912 1.00 79.06 89 SER A N 1
ATOM 713 C CA . SER A 1 89 ? -7.883 16.548 13.528 1.00 79.06 89 SER A CA 1
ATOM 714 C C . SER A 1 89 ? -7.342 16.325 14.944 1.00 79.06 89 SER A C 1
ATOM 716 O O . SER A 1 89 ? -7.684 15.334 15.595 1.00 79.06 89 SER A O 1
ATOM 718 N N . ASP A 1 90 ? -6.561 17.277 15.463 1.00 78.06 90 ASP A N 1
ATOM 719 C CA . ASP A 1 90 ? -6.007 17.218 16.826 1.00 78.06 90 ASP A CA 1
ATOM 720 C C . ASP A 1 90 ? -7.082 16.905 17.885 1.00 78.06 90 ASP A C 1
ATOM 722 O O . ASP A 1 90 ? -6.868 16.108 18.797 1.00 78.06 90 ASP A O 1
ATOM 726 N N . ASN A 1 91 ? -8.285 17.465 17.720 1.00 79.75 91 ASN A N 1
ATOM 727 C CA . ASN A 1 91 ? -9.413 17.234 18.625 1.00 79.75 91 ASN A CA 1
ATOM 728 C C . ASN A 1 91 ? -10.010 15.824 18.494 1.00 79.75 91 ASN A C 1
ATOM 730 O O . ASN A 1 91 ? -10.441 15.239 19.487 1.00 79.75 91 ASN A O 1
ATOM 734 N N . GLN A 1 92 ? -10.042 15.264 17.284 1.00 80.75 92 GLN A N 1
ATOM 735 C CA . GLN A 1 92 ? -10.491 13.887 17.066 1.00 80.75 92 GLN A CA 1
ATOM 736 C C . GLN A 1 92 ? -9.488 12.883 17.648 1.00 80.75 92 GLN A C 1
ATOM 738 O O . GLN A 1 92 ? -9.894 11.863 18.207 1.00 80.75 92 GLN A O 1
ATOM 743 N N . LEU A 1 93 ? -8.190 13.192 17.578 1.00 79.25 93 LEU A N 1
ATOM 744 C CA . LEU A 1 93 ? -7.145 12.395 18.211 1.00 79.25 93 LEU A CA 1
ATOM 745 C C . LEU A 1 93 ? -7.216 12.479 19.744 1.00 79.25 93 LEU A C 1
ATOM 747 O O . LEU A 1 93 ? -7.133 11.451 20.413 1.00 79.25 93 LEU A O 1
ATOM 751 N N . ALA A 1 94 ? -7.447 13.671 20.305 1.00 77.25 94 ALA A N 1
ATOM 752 C CA . ALA A 1 94 ? -7.609 13.866 21.746 1.00 77.25 94 ALA A CA 1
ATOM 753 C C . ALA A 1 94 ? -8.763 13.030 22.329 1.00 77.25 94 ALA A C 1
ATOM 755 O O . ALA A 1 94 ? -8.609 12.432 23.393 1.00 77.25 94 ALA A O 1
ATOM 756 N N . LEU A 1 95 ? -9.888 12.919 21.611 1.00 81.38 95 LEU A N 1
ATOM 757 C CA . LEU A 1 95 ? -11.003 12.049 21.998 1.00 81.38 95 LEU A CA 1
ATOM 758 C C . LEU A 1 95 ? -10.575 10.574 22.054 1.00 81.38 95 LEU A C 1
ATOM 760 O O . LEU A 1 95 ? -10.856 9.896 23.039 1.00 81.38 95 LEU A O 1
ATOM 764 N N . ALA A 1 96 ? -9.856 10.088 21.038 1.00 78.75 96 ALA A N 1
ATOM 765 C CA . ALA A 1 96 ? -9.359 8.712 21.008 1.00 78.75 96 ALA A CA 1
ATOM 766 C C . ALA A 1 96 ? -8.360 8.425 22.144 1.00 78.75 96 ALA A C 1
ATOM 768 O O . ALA A 1 96 ? -8.383 7.343 22.723 1.00 78.75 96 ALA A O 1
ATOM 769 N N . MET A 1 97 ? -7.514 9.401 22.488 1.00 79.06 97 MET A N 1
ATOM 770 C CA . MET A 1 97 ? -6.539 9.301 23.582 1.00 79.06 97 MET A CA 1
ATOM 771 C C . MET A 1 97 ? -7.155 9.458 24.978 1.00 79.06 97 MET A C 1
ATOM 773 O O . MET A 1 97 ? -6.538 9.048 25.955 1.00 79.06 97 MET A O 1
ATOM 777 N N . SER A 1 98 ? -8.343 10.060 25.085 1.00 78.19 98 SER A N 1
ATOM 778 C CA . SER A 1 98 ? -9.065 10.212 26.356 1.00 78.19 98 SER A CA 1
ATOM 779 C C . SER A 1 98 ? -9.771 8.939 26.830 1.00 78.19 98 SER A C 1
ATOM 781 O O . SER A 1 98 ? -10.297 8.920 27.941 1.00 78.19 98 SER A O 1
ATOM 783 N N . ALA A 1 99 ? -9.795 7.887 26.007 1.00 78.88 99 ALA A N 1
ATOM 784 C CA . ALA A 1 99 ? -10.311 6.592 26.420 1.00 78.88 99 ALA A CA 1
ATOM 785 C C . ALA A 1 99 ? -9.380 5.973 27.478 1.00 78.88 99 ALA A C 1
ATOM 787 O O . ALA A 1 99 ? -8.181 5.818 27.240 1.00 78.88 99 ALA A O 1
ATOM 788 N N . ASP A 1 100 ? -9.935 5.632 28.642 1.00 80.12 100 ASP A N 1
ATOM 789 C CA . ASP A 1 100 ? -9.207 4.931 29.702 1.00 80.12 100 ASP A CA 1
ATOM 790 C C . ASP A 1 100 ? -8.811 3.521 29.216 1.00 80.12 100 ASP A C 1
ATOM 792 O O . ASP A 1 100 ? -9.625 2.860 28.560 1.00 80.12 100 ASP A O 1
ATOM 796 N N . PRO A 1 101 ? -7.584 3.036 29.499 1.00 74.81 101 PRO A N 1
ATOM 797 C CA . PRO A 1 101 ? -7.195 1.653 29.235 1.00 74.81 101 PRO A CA 1
ATOM 798 C C . PRO A 1 101 ? -8.152 0.577 29.775 1.00 74.81 101 PRO A C 1
ATOM 800 O O . PRO A 1 101 ? -8.084 -0.556 29.298 1.00 74.81 101 PRO A O 1
ATOM 803 N N . ASP A 1 102 ? -8.997 0.891 30.762 1.00 85.69 102 ASP A N 1
ATOM 804 C CA . ASP A 1 102 ? -9.970 -0.039 31.350 1.00 85.69 102 ASP A CA 1
ATOM 805 C C . ASP A 1 102 ? -11.349 -0.080 30.658 1.00 85.69 102 ASP A C 1
ATOM 807 O O . ASP A 1 102 ? -12.212 -0.865 31.065 1.00 85.69 102 ASP A O 1
ATOM 811 N N . ILE A 1 103 ? -11.555 0.704 29.592 1.00 86.25 103 ILE A N 1
ATOM 812 C CA . ILE A 1 103 ? -12.814 0.722 28.840 1.00 86.25 103 ILE A CA 1
ATOM 813 C C . ILE A 1 103 ? -13.144 -0.665 28.268 1.00 86.25 103 ILE A C 1
ATOM 815 O O . ILE A 1 103 ? -12.328 -1.290 27.586 1.00 86.25 103 ILE A O 1
ATOM 819 N N . THR A 1 104 ? -14.364 -1.155 28.508 1.00 89.25 104 THR A N 1
ATOM 820 C CA . THR A 1 104 ? -14.802 -2.431 27.923 1.00 89.25 104 THR A CA 1
ATOM 821 C C . THR A 1 104 ? -15.197 -2.271 26.459 1.00 89.25 104 THR A C 1
ATOM 823 O O . THR A 1 104 ? -15.572 -1.183 26.008 1.00 89.25 104 THR A O 1
ATOM 826 N N . ASP A 1 105 ? -15.192 -3.378 25.713 1.00 83.50 105 ASP A N 1
ATOM 827 C CA . ASP A 1 105 ? -15.654 -3.394 24.323 1.00 83.50 105 ASP A CA 1
ATOM 828 C C . ASP A 1 105 ? -17.093 -2.863 24.204 1.00 83.50 105 ASP A C 1
ATOM 830 O O . ASP A 1 105 ? -17.397 -2.094 23.292 1.00 83.50 105 ASP A O 1
ATOM 834 N N . GLU A 1 106 ? -17.982 -3.195 25.146 1.00 86.25 106 GLU A N 1
ATOM 835 C CA . GLU A 1 106 ? -19.364 -2.704 25.156 1.00 86.25 106 GLU A CA 1
ATOM 836 C C . GLU A 1 106 ? -19.444 -1.188 25.357 1.00 86.25 106 GLU A C 1
ATOM 838 O O . GLU A 1 106 ? -20.219 -0.515 24.673 1.00 86.25 106 GLU A O 1
ATOM 843 N N . GLN A 1 107 ? -18.650 -0.637 26.278 1.00 85.88 107 GLN A N 1
ATOM 844 C CA . GLN A 1 107 ? -18.601 0.805 26.532 1.00 85.88 107 GLN A CA 1
ATOM 845 C C . GLN A 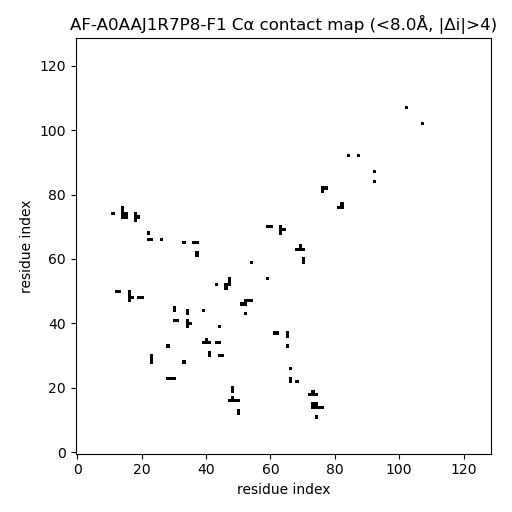1 107 ? -18.029 1.555 25.326 1.00 85.88 107 GLN A C 1
ATOM 847 O O . GLN A 1 107 ? -18.575 2.579 24.905 1.00 85.88 107 GLN A O 1
ATOM 852 N N . LEU A 1 108 ? -16.984 1.004 24.708 1.00 87.25 108 LEU A N 1
ATOM 853 C CA . LEU A 1 108 ? -16.399 1.555 23.494 1.00 87.25 108 LEU A CA 1
ATOM 854 C C . LEU A 1 108 ? -17.403 1.538 22.329 1.00 87.25 108 LEU A C 1
ATOM 856 O O . LEU A 1 108 ? -17.532 2.529 21.607 1.00 87.25 108 LEU A O 1
ATOM 860 N N . GLN A 1 109 ? -18.172 0.457 22.168 1.00 84.12 109 GLN A N 1
ATOM 861 C CA . GLN A 1 109 ? -19.228 0.387 21.153 1.00 84.12 109 GLN A CA 1
ATOM 862 C C . GLN A 1 109 ? -20.337 1.418 21.390 1.00 84.12 109 GLN A C 1
ATOM 864 O O . GLN A 1 109 ? -20.828 2.014 20.430 1.00 84.12 109 GLN A O 1
ATOM 869 N N . GLN A 1 110 ? -20.715 1.681 22.643 1.00 87.69 110 GLN A N 1
ATOM 870 C CA . GLN A 1 110 ? -21.686 2.734 22.958 1.00 87.69 110 GLN A CA 1
ATOM 871 C C . GLN A 1 110 ? -21.178 4.117 22.533 1.00 87.69 110 GLN A C 1
ATOM 873 O O . GLN A 1 110 ? -21.919 4.864 21.890 1.00 87.69 110 GLN A O 1
ATOM 878 N N . ALA A 1 111 ? -19.909 4.430 22.806 1.00 87.69 111 ALA A N 1
ATOM 879 C CA . ALA A 1 111 ? -19.293 5.684 22.375 1.00 87.69 111 ALA A CA 1
ATOM 880 C C . ALA A 1 111 ? -19.269 5.820 20.841 1.00 87.69 111 ALA A C 1
ATOM 882 O O . ALA A 1 111 ? -19.677 6.849 20.300 1.00 87.69 111 ALA A O 1
ATOM 883 N N . ILE A 1 112 ? -18.870 4.760 20.126 1.00 86.19 112 ILE A N 1
ATOM 884 C CA . ILE A 1 112 ? -18.873 4.727 18.653 1.00 86.19 112 ILE A CA 1
ATOM 885 C C . ILE A 1 112 ? -20.285 4.963 18.101 1.00 86.19 112 ILE A C 1
ATOM 887 O O . ILE A 1 112 ? -20.465 5.735 17.155 1.00 86.19 112 ILE A O 1
ATOM 891 N N . ASN A 1 113 ? -21.295 4.318 18.689 1.00 88.94 113 ASN A N 1
ATOM 892 C CA . ASN A 1 113 ? -22.685 4.465 18.264 1.00 88.94 113 ASN A CA 1
ATOM 893 C C . ASN A 1 113 ? -23.203 5.889 18.483 1.00 88.94 113 ASN A C 1
ATOM 895 O O . ASN A 1 113 ? -23.890 6.421 17.613 1.00 88.94 113 ASN A O 1
ATOM 899 N N . TYR A 1 114 ? -22.829 6.531 19.590 1.00 89.25 114 TYR A N 1
ATOM 900 C CA . TYR A 1 114 ? -23.200 7.917 19.858 1.00 89.25 114 TYR A CA 1
ATOM 901 C C . TYR A 1 114 ? -22.567 8.895 18.858 1.00 89.25 114 TYR A C 1
ATOM 903 O O . TYR A 1 114 ? -23.264 9.732 18.288 1.00 89.25 114 TYR A O 1
ATOM 911 N N . VAL A 1 115 ? -21.272 8.743 18.557 1.00 88.25 115 VAL A N 1
ATOM 912 C CA . VAL A 1 115 ? -20.596 9.551 17.525 1.00 88.25 115 VAL A CA 1
ATOM 913 C C . VAL A 1 115 ? -21.274 9.386 16.161 1.00 88.25 115 VAL A C 1
ATOM 915 O O . VAL A 1 115 ? -21.459 10.366 15.440 1.00 88.25 115 VAL A O 1
ATOM 918 N N . ARG A 1 116 ? -21.678 8.159 15.803 1.00 86.06 116 ARG A N 1
ATOM 919 C CA . ARG A 1 116 ? -22.398 7.889 14.548 1.00 86.06 116 ARG A CA 1
ATOM 920 C C . ARG A 1 116 ? -23.773 8.560 14.518 1.00 86.06 116 ARG A C 1
ATOM 922 O O . ARG A 1 116 ? -24.135 9.118 13.488 1.00 86.06 116 ARG A O 1
ATOM 929 N N . PHE A 1 117 ? -24.503 8.529 15.630 1.00 90.12 117 PHE A N 1
ATOM 930 C CA . PHE A 1 117 ? -25.808 9.177 15.759 1.00 90.12 117 PHE A CA 1
ATOM 931 C C . PHE A 1 117 ? -25.728 10.696 15.544 1.00 90.12 117 PHE A C 1
ATOM 933 O O . PHE A 1 117 ? -26.541 11.242 14.804 1.00 90.12 117 PHE A O 1
ATOM 940 N N . ILE A 1 118 ? -24.731 11.371 16.134 1.00 89.06 118 ILE A N 1
ATOM 941 C CA . ILE A 1 118 ? -24.552 12.823 15.948 1.00 89.06 118 ILE A CA 1
ATOM 942 C C . ILE A 1 118 ? -24.333 13.157 14.470 1.00 89.06 118 ILE A C 1
ATOM 944 O O . ILE A 1 118 ? -24.978 14.065 13.959 1.00 89.06 118 ILE A O 1
ATOM 948 N N . LYS A 1 119 ? -23.476 12.397 13.775 1.00 81.69 119 LYS A N 1
ATOM 949 C CA . LYS A 1 119 ? -23.228 12.608 12.341 1.00 81.69 119 LYS A CA 1
ATOM 950 C C . LYS A 1 119 ? -24.497 12.468 11.501 1.00 81.69 119 LYS A C 1
ATOM 952 O O . LYS A 1 119 ? -24.766 13.319 10.669 1.00 81.69 119 LYS A O 1
ATOM 957 N N . GLN A 1 120 ? -25.306 11.442 11.767 1.00 79.38 120 GLN A N 1
ATOM 958 C CA . GLN A 1 120 ? -26.568 11.233 11.047 1.00 79.38 120 GLN A CA 1
ATOM 959 C C . GLN A 1 120 ? -27.553 12.391 11.246 1.00 79.38 120 GLN A C 1
ATOM 961 O O . GLN A 1 120 ? -28.208 12.804 10.300 1.00 79.38 120 GLN A O 1
ATOM 966 N N . GLN A 1 121 ? -27.619 12.968 12.449 1.00 79.44 121 GLN A N 1
ATOM 967 C CA . GLN A 1 121 ? -28.463 14.141 12.703 1.00 79.44 121 GLN A CA 1
ATOM 968 C C . GLN A 1 121 ? -27.986 15.418 11.997 1.00 79.44 121 GLN A C 1
ATOM 970 O O . GLN A 1 121 ? -28.793 16.322 11.776 1.00 79.44 121 GLN A O 1
ATOM 975 N N . GLU A 1 122 ? -26.690 15.532 11.701 1.00 71.00 122 GLU A N 1
ATOM 976 C CA . GLU A 1 122 ? -26.161 16.622 10.878 1.00 71.00 122 GLU A CA 1
ATOM 977 C C . GLU A 1 122 ? -26.508 16.397 9.406 1.00 71.00 122 GLU A C 1
ATOM 979 O O . GLU A 1 122 ? -27.014 17.319 8.774 1.00 71.00 122 GLU A O 1
ATOM 984 N N . ASP A 1 123 ? -26.337 15.177 8.897 1.00 66.00 123 ASP A N 1
ATOM 985 C CA . ASP A 1 123 ? -26.639 14.832 7.503 1.00 66.00 123 ASP A CA 1
ATOM 986 C C . ASP A 1 123 ? -28.144 15.001 7.182 1.00 66.00 123 ASP A C 1
ATOM 988 O O . ASP A 1 123 ? -28.500 15.656 6.203 1.00 66.00 123 ASP A O 1
ATOM 992 N N . ASP A 1 124 ? -29.042 14.542 8.064 1.00 66.25 124 ASP A N 1
ATOM 993 C CA . ASP A 1 124 ? -30.503 14.656 7.888 1.00 66.25 124 ASP A CA 1
ATOM 994 C C . ASP A 1 124 ? -31.013 16.117 7.916 1.00 66.25 124 ASP A C 1
ATOM 996 O O . ASP A 1 124 ? -32.087 16.433 7.393 1.00 66.25 124 ASP A O 1
ATOM 1000 N N . LYS A 1 125 ? -30.253 17.039 8.523 1.00 58.91 125 LYS A N 1
ATOM 1001 C CA . LYS A 1 125 ? -30.574 18.476 8.531 1.00 58.91 125 LYS A CA 1
ATOM 1002 C C . LYS A 1 125 ? -30.245 19.178 7.213 1.00 58.91 125 LYS A C 1
ATOM 1004 O O . LYS A 1 125 ? -30.812 20.237 6.974 1.00 58.91 125 LYS A O 1
ATOM 1009 N N . TYR A 1 126 ? -29.358 18.627 6.383 1.00 52.09 126 TYR A N 1
ATOM 1010 C CA . TYR A 1 126 ? -28.976 19.221 5.095 1.00 52.09 126 TYR A CA 1
ATOM 1011 C C . TYR A 1 126 ? -29.803 18.703 3.908 1.00 52.09 126 TYR A C 1
ATOM 1013 O O . TYR A 1 126 ? -29.821 19.354 2.869 1.00 52.09 126 TYR A O 1
ATOM 1021 N N . ASP A 1 127 ? -30.530 17.592 4.072 1.00 53.19 127 ASP A N 1
ATOM 1022 C CA . ASP A 1 127 ? -31.445 17.036 3.057 1.00 53.19 127 ASP A CA 1
ATOM 1023 C C . ASP A 1 127 ? -32.887 17.595 3.149 1.00 53.19 127 ASP A C 1
ATOM 1025 O O . ASP A 1 127 ? -33.779 17.152 2.421 1.00 53.19 127 ASP A O 1
ATOM 1029 N N . SER A 1 128 ? -33.145 18.550 4.055 1.00 54.75 128 SER A N 1
ATOM 1030 C CA . SER A 1 128 ? -34.477 19.134 4.305 1.00 54.75 128 SER A CA 1
ATOM 1031 C C . SER A 1 128 ? -34.637 20.623 3.942 1.00 54.75 128 SER A C 1
ATOM 1033 O O . SER A 1 128 ? -35.715 21.171 4.186 1.00 54.75 128 SER A O 1
ATOM 1035 N N . ASP A 1 129 ? -33.635 21.233 3.294 1.00 44.03 129 ASP A N 1
ATOM 1036 C CA . ASP A 1 129 ? -33.679 22.572 2.665 1.00 44.03 129 ASP A CA 1
ATOM 1037 C C . ASP A 1 129 ? -33.625 22.475 1.124 1.00 44.03 129 ASP A C 1
ATOM 1039 O O . ASP A 1 129 ? -34.236 23.340 0.448 1.00 44.03 129 ASP A O 1
#

Sequence (129 aa):
MKKDLQLMHMIDKDIFRKNFAQAIDESGLSQREIARRLKLSPSTITGWLHGRTEVSTDSILEIATVLHKDPSWFFISNSNKETAIHNLSDNQLALAMSADPDITDEQLQQAINYVRFIKQQEDDKYDSD

Mean predicted aligned error: 14.28 Å

InterPro domains:
  IPR001387 Cro/C1-type, helix-turn-helix domain [PF01381] (22-74)
  IPR001387 Cro/C1-type, helix-turn-helix domain [PS50943] (28-74)
  IPR001387 Cro/C1-type, helix-turn-helix domain [SM00530] (19-74)
  IPR001387 Cro/C1-type, helix-turn-helix domain [cd00093] (18-74)
  IPR010982 Lambda repressor-like, DNA-binding domain superfamily [G3DSA:1.10.260.40] (16-124)
  IPR010982 Lambda repressor-like, 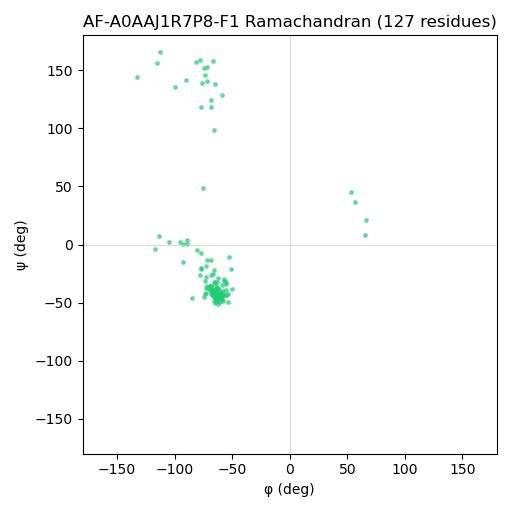DNA-binding domain superfamily [SSF47413] (8-79)

Organism: NCBI:txid2203724

pLDDT: mean 80.02, std 16.92, range [41.28, 96.88]

Secondary structure (DSSP, 8-state):
-HHHHHHHHHHHHHHHHHHHHHHHHHHT--HHHHHHHTT--HHHHHHHHTTSSPPPHHHHHHHHHHHT--GGGGTS---TTHHHHHTS-HHHHHHHHTS-TT--HHHHHHHHHHHHHHHHHHHHHHS--